Protein AF-A0A0S7EUI2-F1 (afdb_monomer_lite)

Radius of gyration: 16.46 Å; chains: 1; bounding box: 38×34×39 Å

Orga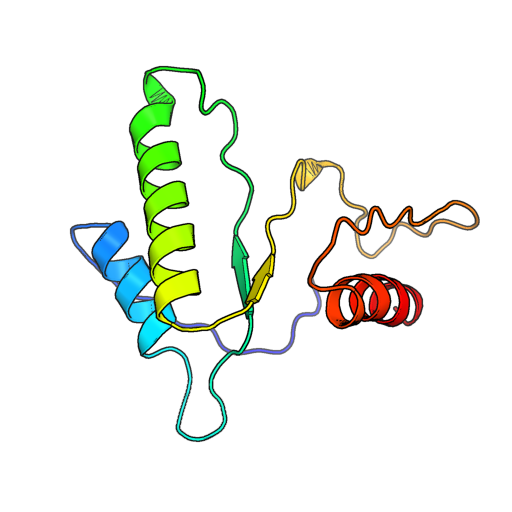nism: NCBI:txid188132

Secondary structure (DSSP, 8-state):
------------SSHHHHHHHHHHH-EETTEE-SEEE----TTTTSGGGHHHHHHHHHHHHHHHHTT-EEE----GGGSPPTT---SS--------SS-HHHHHHHHHHHTT-

InterPro domains:
  IPR004842 SLC12A transporter family [PTHR11827] (1-113)
  IPR018491 SLC12A transporter, C-terminal [PF03522] (2-66)
  IPR018491 SLC12A transporter, C-terminal [PF03522] (86-112)

Sequence (113 aa):
ERVKGFSQVVVSSIMRDGTSHLIQVGGLGGLKHNTVMVSWPQNWKQPECYQQFRNFIETVRETTIASLALLVPKNISSYPSNGERFTEGHIDVWWIVHDGGMLMLLPFLLRQH

Structure (mmCIF, N/CA/C/O backbone):
data_AF-A0A0S7EUI2-F1
#
_entry.id   AF-A0A0S7EUI2-F1
#
loop_
_atom_site.group_PDB
_atom_site.id
_atom_site.type_symbol
_atom_site.label_atom_id
_atom_site.label_alt_id
_atom_site.label_comp_id
_atom_site.label_asym_id
_atom_site.label_entity_id
_atom_site.label_seq_id
_atom_site.pdbx_PDB_ins_code
_atom_site.Cartn_x
_atom_site.Cartn_y
_atom_site.Cartn_z
_atom_site.occupancy
_atom_site.B_iso_or_equiv
_atom_site.auth_seq_id
_atom_site.auth_comp_id
_atom_site.auth_asym_id
_atom_site.auth_atom_id
_atom_site.pdbx_PDB_model_num
ATOM 1 N N . GLU A 1 1 ? 2.944 -9.206 16.635 1.00 73.12 1 GLU A N 1
ATOM 2 C CA . GLU A 1 1 ? 2.008 -9.428 15.515 1.00 73.12 1 GLU A CA 1
ATOM 3 C C . GLU A 1 1 ? 1.046 -10.575 15.766 1.00 73.12 1 GLU A C 1
ATOM 5 O O . GLU A 1 1 ? 1.466 -11.645 16.193 1.00 73.12 1 GLU A O 1
ATOM 10 N N . ARG A 1 2 ? -0.250 -10.342 15.523 1.00 83.19 2 ARG A N 1
ATOM 11 C CA . ARG A 1 2 ? -1.315 -11.363 15.547 1.00 83.19 2 ARG A CA 1
ATOM 12 C C . ARG A 1 2 ? -2.045 -11.390 14.201 1.00 83.19 2 ARG A C 1
ATOM 14 O O . ARG A 1 2 ? -3.254 -11.196 14.134 1.00 83.19 2 ARG A O 1
ATOM 21 N N . VAL A 1 3 ? -1.297 -11.607 13.121 1.00 92.88 3 VAL A N 1
ATOM 22 C CA . VAL A 1 3 ? -1.841 -11.639 11.757 1.00 92.88 3 VAL A CA 1
ATOM 23 C C . VAL A 1 3 ? -2.195 -13.078 11.383 1.00 92.88 3 VAL A C 1
ATOM 25 O O . VAL A 1 3 ? -1.327 -13.948 11.367 1.00 92.88 3 VAL A O 1
ATOM 28 N N . LYS A 1 4 ? -3.472 -13.340 11.087 1.00 94.81 4 LYS A N 1
ATOM 29 C CA . LYS A 1 4 ? -3.917 -14.609 10.492 1.00 94.81 4 LYS A CA 1
ATOM 30 C C . LYS A 1 4 ? -3.831 -14.485 8.976 1.00 94.81 4 LYS A C 1
ATOM 32 O O . LYS A 1 4 ? -4.457 -13.597 8.407 1.00 94.81 4 LYS A O 1
ATOM 37 N N . GLY A 1 5 ? -3.084 -15.368 8.328 1.00 92.25 5 GLY A N 1
ATOM 38 C CA . GLY A 1 5 ? -2.920 -15.331 6.881 1.00 92.25 5 GLY A CA 1
ATOM 39 C C . GLY A 1 5 ? -2.054 -16.467 6.363 1.00 92.25 5 GLY A C 1
ATOM 40 O O . GLY A 1 5 ? -1.717 -17.396 7.097 1.00 92.25 5 GLY A O 1
ATOM 41 N N . PHE A 1 6 ? -1.693 -16.362 5.090 1.00 91.81 6 PHE A N 1
ATOM 42 C CA . PHE A 1 6 ? -0.843 -17.316 4.389 1.00 91.81 6 PHE A CA 1
ATOM 43 C C . PHE A 1 6 ? 0.462 -16.633 3.982 1.00 91.81 6 PHE A C 1
ATOM 45 O O . PHE A 1 6 ? 0.471 -15.441 3.680 1.00 91.81 6 PHE A O 1
ATOM 52 N N . SER A 1 7 ? 1.558 -17.391 3.974 1.00 92.06 7 SER A N 1
ATOM 53 C CA . SER A 1 7 ? 2.850 -16.927 3.468 1.00 92.06 7 SER A CA 1
ATOM 54 C C . SER A 1 7 ? 3.089 -17.504 2.078 1.00 92.06 7 SER A C 1
ATOM 56 O O . SER A 1 7 ? 2.898 -18.701 1.864 1.00 92.06 7 SER A O 1
ATOM 58 N N . GLN A 1 8 ? 3.522 -16.658 1.148 1.00 91.12 8 GLN A N 1
ATOM 59 C CA . GLN A 1 8 ? 3.913 -17.048 -0.201 1.00 91.12 8 GLN A CA 1
ATOM 60 C C . GLN A 1 8 ? 5.276 -16.431 -0.508 1.00 91.12 8 GLN A C 1
ATOM 62 O O . GLN A 1 8 ? 5.490 -15.239 -0.290 1.00 91.12 8 GLN A O 1
ATOM 67 N N . VAL A 1 9 ? 6.200 -17.250 -1.007 1.00 93.38 9 VAL A N 1
ATOM 68 C CA . VAL A 1 9 ? 7.573 -16.845 -1.324 1.00 93.38 9 VAL A CA 1
ATOM 69 C C . VAL A 1 9 ? 7.851 -17.173 -2.783 1.00 93.38 9 VAL A C 1
ATOM 71 O O . VAL A 1 9 ? 7.501 -18.252 -3.256 1.00 93.38 9 VAL A O 1
ATOM 74 N N . VAL A 1 10 ? 8.491 -16.242 -3.488 1.00 94.12 10 VAL A N 1
ATOM 75 C CA . VAL A 1 10 ? 8.957 -16.424 -4.865 1.00 94.12 10 VAL A CA 1
ATOM 76 C C . VAL A 1 10 ? 10.466 -16.216 -4.914 1.00 94.12 10 VAL A C 1
ATOM 78 O O . VAL A 1 10 ? 11.002 -15.339 -4.236 1.00 94.12 10 VAL A O 1
ATOM 81 N N . VAL A 1 11 ? 11.151 -17.021 -5.721 1.00 95.62 11 VAL A N 1
ATOM 82 C CA . VAL A 1 11 ? 12.584 -16.875 -5.989 1.00 95.62 11 VAL A CA 1
ATOM 83 C C . VAL A 1 11 ? 12.739 -16.418 -7.432 1.00 95.62 11 VAL A C 1
ATOM 85 O O . VAL A 1 11 ? 12.229 -17.060 -8.345 1.00 95.62 11 VAL A O 1
ATOM 88 N N . SER A 1 12 ? 13.425 -15.297 -7.633 1.00 95.19 12 SER A N 1
ATOM 89 C CA . SER A 1 12 ? 13.715 -14.736 -8.952 1.00 95.19 12 SER A CA 1
ATOM 90 C C . SER A 1 12 ? 15.096 -14.088 -8.943 1.00 95.19 12 SER A C 1
ATOM 92 O O . SER A 1 12 ? 15.520 -13.540 -7.926 1.00 95.19 12 SER A O 1
ATOM 94 N N . SER A 1 13 ? 15.783 -14.113 -10.085 1.00 94.38 13 SER A N 1
ATOM 95 C CA . SER A 1 13 ? 17.026 -13.364 -10.301 1.00 94.38 13 SER A CA 1
ATOM 96 C C . SER A 1 13 ? 16.797 -11.851 -10.359 1.00 94.38 13 SER A C 1
ATOM 98 O O . SER A 1 13 ? 17.732 -11.079 -10.161 1.00 94.38 13 SER A O 1
ATOM 100 N N . ILE A 1 14 ? 15.560 -11.422 -10.635 1.00 92.25 14 ILE A N 1
ATOM 101 C CA . ILE A 1 14 ? 15.172 -10.019 -10.772 1.00 92.25 14 ILE A CA 1
ATOM 102 C C . ILE A 1 14 ? 13.995 -9.739 -9.834 1.00 92.25 14 ILE A C 1
ATOM 104 O O . ILE A 1 14 ? 12.930 -10.352 -9.929 1.00 92.25 14 ILE A O 1
ATOM 108 N N . MET A 1 15 ? 14.178 -8.769 -8.934 1.00 89.06 15 MET A N 1
ATOM 109 C CA . MET A 1 15 ? 13.174 -8.399 -7.928 1.00 89.06 15 MET A CA 1
ATOM 110 C C . MET A 1 15 ? 11.858 -7.928 -8.563 1.00 89.06 15 MET A C 1
ATOM 112 O O . MET A 1 15 ? 10.784 -8.297 -8.086 1.00 89.06 15 MET A O 1
ATOM 116 N N . ARG A 1 16 ? 11.940 -7.163 -9.660 1.00 91.00 16 ARG A N 1
ATOM 117 C CA . ARG A 1 16 ? 10.775 -6.707 -10.431 1.00 91.00 16 ARG A CA 1
ATOM 118 C C . ARG A 1 16 ? 9.903 -7.882 -10.859 1.00 91.00 16 ARG A C 1
ATOM 120 O O . ARG A 1 16 ? 8.705 -7.870 -10.597 1.00 91.00 16 ARG A O 1
ATOM 127 N N . ASP A 1 17 ? 10.513 -8.905 -11.449 1.00 93.56 17 ASP A N 1
ATOM 128 C CA . ASP A 1 17 ? 9.785 -10.068 -11.945 1.00 93.56 17 ASP A CA 1
ATOM 129 C C . ASP A 1 17 ? 9.138 -10.815 -10.783 1.00 93.56 17 ASP A C 1
ATOM 131 O O . ASP A 1 17 ? 7.947 -11.100 -10.834 1.00 93.56 17 ASP A O 1
ATOM 135 N N . GLY A 1 18 ? 9.875 -11.061 -9.693 1.00 94.75 18 GLY A N 1
ATOM 136 C CA . GLY A 1 18 ? 9.310 -11.704 -8.502 1.00 94.75 18 GLY A CA 1
ATOM 137 C C . GLY A 1 18 ? 8.108 -10.937 -7.937 1.00 94.75 18 GLY A C 1
ATOM 138 O O . GLY A 1 18 ? 7.069 -11.525 -7.639 1.00 94.75 18 GLY A O 1
ATOM 139 N N . THR A 1 19 ? 8.216 -9.612 -7.859 1.00 93.25 19 THR A N 1
ATOM 140 C CA . THR A 1 19 ? 7.136 -8.747 -7.368 1.00 93.25 19 THR A CA 1
ATOM 141 C C . THR A 1 19 ? 5.923 -8.770 -8.297 1.00 93.25 19 THR A C 1
ATOM 143 O O . THR A 1 19 ? 4.799 -8.929 -7.826 1.00 93.25 19 THR A O 1
ATOM 146 N N . SER A 1 20 ? 6.139 -8.679 -9.612 1.00 94.00 20 SER A N 1
ATOM 147 C CA . SER A 1 20 ? 5.071 -8.753 -10.616 1.00 94.00 20 SER A CA 1
ATOM 148 C C . SER A 1 20 ? 4.326 -10.094 -10.545 1.00 94.00 20 SER A C 1
ATOM 150 O O . SER A 1 20 ? 3.096 -10.110 -10.495 1.00 94.00 20 SER A O 1
ATOM 152 N N . HIS A 1 21 ? 5.045 -11.215 -10.393 1.00 94.38 21 HIS A N 1
ATOM 153 C CA . HIS A 1 21 ? 4.422 -12.526 -10.183 1.00 94.38 21 HIS A CA 1
ATOM 154 C C . HIS A 1 21 ? 3.538 -12.529 -8.929 1.00 94.38 21 HIS A C 1
ATOM 156 O O . HIS A 1 21 ? 2.369 -12.896 -9.011 1.00 94.38 21 HIS A O 1
ATOM 162 N N . LEU A 1 22 ? 4.044 -12.070 -7.780 1.00 94.44 22 LEU A N 1
ATOM 163 C CA . LEU A 1 22 ? 3.250 -12.042 -6.544 1.00 94.44 22 LEU A CA 1
ATOM 164 C C . LEU A 1 22 ? 1.962 -11.217 -6.685 1.00 94.44 22 LEU A C 1
ATOM 166 O O . LEU A 1 22 ? 0.924 -11.635 -6.181 1.00 94.44 22 LEU A O 1
ATOM 170 N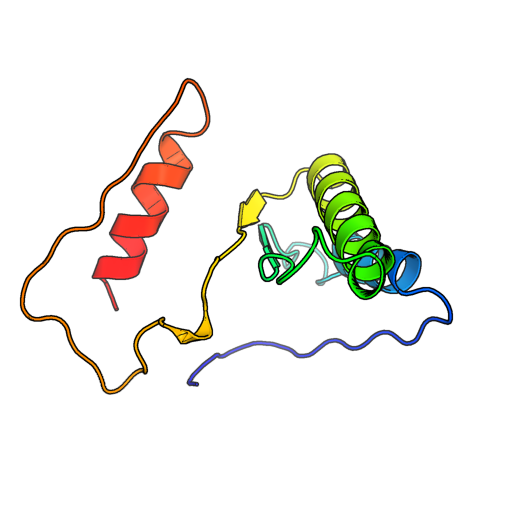 N . ILE A 1 23 ? 2.009 -10.090 -7.399 1.00 95.00 23 ILE A N 1
ATOM 171 C CA . ILE A 1 23 ? 0.849 -9.212 -7.618 1.00 95.00 23 ILE A CA 1
ATOM 172 C C . ILE A 1 23 ? -0.189 -9.850 -8.555 1.00 95.00 23 ILE A C 1
ATOM 174 O O . ILE A 1 23 ? -1.396 -9.662 -8.387 1.00 95.00 23 ILE A O 1
ATOM 178 N N . GLN A 1 24 ? 0.256 -10.585 -9.575 1.00 91.12 24 GLN A N 1
ATOM 179 C CA . GLN A 1 24 ? -0.643 -11.106 -10.605 1.00 91.12 24 GLN A CA 1
ATOM 180 C C . GLN A 1 24 ? -1.299 -12.432 -10.206 1.00 91.12 24 GLN A C 1
ATOM 182 O O . GLN A 1 24 ? -2.506 -12.598 -10.424 1.00 91.12 24 GLN A O 1
ATOM 187 N N . VAL A 1 25 ? -0.521 -13.346 -9.612 1.00 87.69 25 VAL A N 1
ATOM 188 C CA . VAL A 1 25 ? -0.942 -14.720 -9.274 1.00 87.69 25 VAL A CA 1
ATOM 189 C C . VAL A 1 25 ? -1.118 -14.972 -7.773 1.00 87.69 25 VAL A C 1
ATOM 191 O O . VAL A 1 25 ? -1.357 -16.108 -7.372 1.00 87.69 25 VAL A O 1
ATOM 194 N N . GLY A 1 26 ? -1.032 -13.945 -6.926 1.00 87.75 26 GLY A N 1
ATOM 195 C CA . GLY A 1 26 ? -1.333 -14.081 -5.502 1.00 87.75 26 GLY A CA 1
ATOM 196 C C . GLY A 1 26 ? -2.79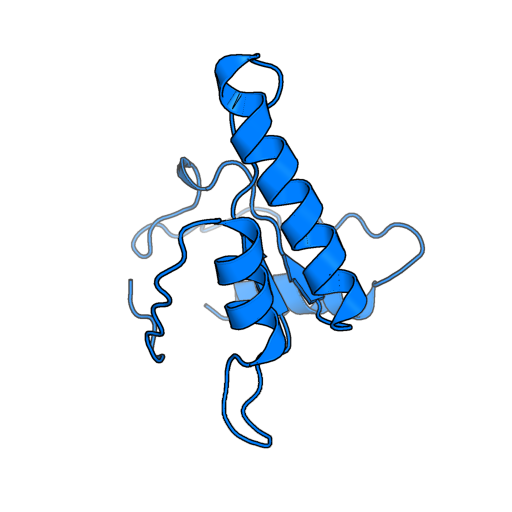6 -14.472 -5.252 1.00 87.75 26 GLY A C 1
ATOM 197 O O . GLY A 1 26 ? -3.717 -13.747 -5.632 1.00 87.75 26 GLY A O 1
ATOM 198 N N . GLY A 1 27 ? -3.017 -15.595 -4.564 1.00 86.31 27 GLY A N 1
ATOM 199 C CA . GLY A 1 27 ? -4.350 -16.099 -4.207 1.00 86.31 27 GLY A CA 1
ATOM 200 C C . GLY A 1 27 ? -4.836 -17.279 -5.056 1.00 86.31 27 GLY A C 1
ATOM 201 O O . GLY A 1 27 ? -4.115 -17.806 -5.899 1.00 86.31 27 GLY A O 1
ATOM 202 N N . LEU A 1 28 ? -6.070 -17.730 -4.806 1.00 86.12 28 LEU A N 1
ATOM 203 C CA . LEU A 1 28 ? -6.671 -18.877 -5.500 1.00 86.12 28 LEU A CA 1
ATOM 204 C C . LEU A 1 28 ? -8.146 -18.610 -5.827 1.00 86.12 28 LEU A C 1
ATOM 206 O O . LEU A 1 28 ? -8.976 -18.457 -4.929 1.00 86.12 28 LEU A O 1
ATOM 210 N N . GLY A 1 29 ? -8.490 -18.594 -7.118 1.00 84.06 29 GLY A N 1
ATOM 211 C CA . GLY A 1 29 ? -9.861 -18.355 -7.579 1.00 84.06 29 GLY A CA 1
ATOM 212 C C . GLY A 1 29 ? -10.402 -17.004 -7.098 1.00 84.06 29 GLY A C 1
ATOM 213 O O . GLY A 1 29 ? -9.774 -15.971 -7.309 1.00 84.06 29 GLY A O 1
ATOM 214 N N . GLY A 1 30 ? -11.558 -17.011 -6.426 1.00 83.75 30 GLY A N 1
ATOM 215 C CA . GLY A 1 30 ? -12.153 -15.801 -5.841 1.00 83.75 30 GLY A CA 1
ATOM 216 C C . GLY A 1 30 ? -11.393 -15.234 -4.634 1.00 83.75 30 GLY A C 1
ATOM 217 O O . GLY A 1 30 ? -11.622 -14.088 -4.261 1.00 83.75 30 GLY A O 1
ATOM 218 N N . LEU A 1 31 ? -10.468 -15.996 -4.037 1.00 89.25 31 LEU A N 1
ATOM 219 C CA . LEU A 1 31 ? -9.625 -15.554 -2.920 1.00 89.25 31 LEU A CA 1
ATOM 220 C C . LEU A 1 31 ? -8.346 -14.877 -3.435 1.00 89.25 31 LEU A C 1
ATOM 222 O O . LEU A 1 31 ? -7.235 -15.280 -3.087 1.00 89.25 31 LEU A O 1
ATOM 226 N N . LYS A 1 32 ? -8.509 -13.867 -4.296 1.00 91.38 32 LYS A N 1
ATOM 227 C CA . LYS A 1 32 ? -7.430 -12.989 -4.766 1.00 91.38 32 LYS A CA 1
ATOM 228 C C . LYS A 1 32 ? -7.355 -11.743 -3.881 1.00 91.38 32 LYS A C 1
ATOM 230 O O . LYS A 1 32 ? -8.379 -11.230 -3.432 1.00 91.38 32 LYS A O 1
ATOM 235 N N . HIS A 1 33 ? -6.147 -11.251 -3.621 1.00 94.81 33 HIS A N 1
ATOM 236 C CA . HIS A 1 33 ? -5.973 -9.993 -2.893 1.00 94.81 33 HIS A CA 1
ATOM 237 C C . HIS A 1 33 ? -6.526 -8.808 -3.702 1.00 94.81 33 HIS A C 1
ATOM 239 O O . HIS A 1 33 ? -6.471 -8.800 -4.928 1.00 94.81 33 HIS A O 1
ATOM 245 N N . ASN A 1 34 ? -7.034 -7.788 -3.011 1.00 95.12 34 ASN A N 1
ATOM 246 C CA . ASN A 1 34 ? -7.568 -6.563 -3.624 1.00 95.12 34 ASN A CA 1
ATOM 247 C C . ASN A 1 34 ? -6.681 -5.329 -3.383 1.00 95.12 34 ASN A C 1
ATOM 249 O O . ASN A 1 34 ? -6.890 -4.288 -4.001 1.00 95.12 34 ASN A O 1
ATOM 253 N N . THR A 1 35 ? -5.698 -5.451 -2.489 1.00 96.06 35 THR A N 1
ATOM 254 C CA . THR A 1 35 ? -4.843 -4.356 -2.037 1.00 96.06 35 THR A CA 1
ATOM 255 C C . THR A 1 35 ? -3.411 -4.853 -1.916 1.00 96.06 35 THR A C 1
ATOM 257 O O . THR A 1 35 ? -3.166 -5.903 -1.321 1.00 96.06 35 THR A O 1
ATOM 260 N N . VAL A 1 36 ? -2.467 -4.091 -2.457 1.00 97.00 36 VAL A N 1
ATOM 261 C CA . VAL A 1 36 ? -1.029 -4.266 -2.242 1.00 97.00 36 VAL A CA 1
ATOM 262 C C . VAL A 1 36 ? -0.580 -3.243 -1.203 1.00 97.00 36 VAL A C 1
ATOM 264 O O . VAL A 1 36 ? -0.908 -2.061 -1.303 1.00 97.00 36 VAL A O 1
ATOM 267 N N . MET A 1 37 ? 0.175 -3.684 -0.200 1.00 96.62 37 MET A N 1
ATOM 268 C CA . MET A 1 37 ? 0.754 -2.808 0.816 1.00 96.62 37 MET A CA 1
ATOM 269 C C . MET A 1 37 ? 2.275 -2.922 0.782 1.00 96.62 37 MET A C 1
ATOM 271 O O . MET A 1 37 ? 2.813 -4.019 0.918 1.00 96.62 37 MET A O 1
ATOM 275 N N . VAL A 1 38 ? 2.969 -1.799 0.597 1.00 96.25 38 VAL A N 1
ATOM 276 C CA . VAL A 1 38 ? 4.440 -1.753 0.520 1.00 96.25 38 VAL A CA 1
ATOM 277 C C . VAL A 1 38 ? 4.998 -0.554 1.266 1.00 96.25 38 VAL A C 1
ATOM 279 O O . VAL A 1 38 ? 4.393 0.510 1.293 1.00 96.25 38 VAL A O 1
ATOM 282 N N . SER A 1 39 ? 6.168 -0.707 1.878 1.00 95.25 39 SER A N 1
ATOM 283 C CA . SER A 1 39 ? 6.801 0.386 2.613 1.00 95.25 39 SER A CA 1
ATOM 284 C C . SER A 1 39 ? 7.296 1.495 1.683 1.00 95.25 39 SER A C 1
ATOM 286 O O . SER A 1 39 ? 7.746 1.258 0.561 1.00 95.25 39 SER A O 1
ATOM 288 N N . TRP A 1 40 ? 7.248 2.731 2.181 1.00 96.12 40 TRP A N 1
ATOM 289 C CA . TRP A 1 40 ? 7.878 3.865 1.511 1.00 96.12 40 TRP A CA 1
ATOM 290 C C . TRP A 1 40 ? 9.402 3.656 1.355 1.00 96.12 40 TRP A C 1
ATOM 292 O O . TRP A 1 40 ? 10.063 3.313 2.345 1.00 96.12 40 TRP A O 1
ATOM 302 N N . PRO A 1 41 ? 9.995 3.925 0.173 1.00 95.00 41 PRO A N 1
ATOM 303 C CA . PRO A 1 41 ? 11.437 3.816 -0.032 1.00 95.00 41 PRO A CA 1
ATOM 304 C C . PRO A 1 41 ? 12.184 4.904 0.755 1.00 95.00 41 PRO A C 1
ATOM 306 O O . PRO A 1 41 ? 12.120 6.100 0.453 1.00 95.00 41 PRO A O 1
ATOM 309 N N . GLN A 1 42 ? 12.908 4.485 1.791 1.00 92.50 42 GLN A N 1
ATOM 310 C CA . GLN A 1 42 ? 13.737 5.374 2.605 1.00 92.50 42 GLN A CA 1
ATOM 311 C C . GLN A 1 42 ? 14.957 5.854 1.816 1.00 92.50 42 GLN A C 1
ATOM 313 O O . GLN A 1 42 ? 15.460 5.139 0.955 1.00 92.50 42 GLN A O 1
ATOM 318 N N . ASN A 1 43 ? 15.425 7.070 2.110 1.00 92.94 43 ASN A N 1
ATOM 319 C CA . ASN A 1 43 ? 16.646 7.646 1.533 1.00 92.94 43 ASN A CA 1
ATOM 320 C C . ASN A 1 43 ? 16.726 7.604 -0.005 1.00 92.94 43 ASN A C 1
ATOM 322 O O . ASN A 1 43 ? 17.811 7.678 -0.564 1.00 92.94 43 ASN A O 1
ATOM 326 N N . TRP A 1 44 ? 15.588 7.561 -0.707 1.00 92.62 44 TRP A N 1
ATOM 327 C CA . TRP A 1 44 ? 15.516 7.383 -2.166 1.00 92.62 44 TRP A CA 1
ATOM 328 C C . TRP A 1 44 ? 16.273 8.437 -2.994 1.00 92.62 44 TRP A C 1
ATOM 330 O O . TRP A 1 44 ? 16.543 8.218 -4.170 1.00 92.62 44 TRP A O 1
ATOM 340 N N . LYS A 1 45 ? 16.610 9.583 -2.389 1.00 92.06 45 LYS A N 1
ATOM 341 C CA . LYS A 1 45 ? 17.423 10.642 -3.005 1.00 92.06 45 LYS A CA 1
ATOM 342 C C . LYS A 1 45 ? 18.922 10.323 -3.031 1.00 92.06 45 LYS A C 1
ATOM 344 O O . LYS A 1 45 ? 19.659 10.995 -3.742 1.00 92.06 45 LYS A O 1
ATOM 349 N N . GLN A 1 46 ? 19.373 9.357 -2.237 1.00 95.06 46 GLN A N 1
ATOM 350 C CA . GLN A 1 46 ? 20.764 8.920 -2.200 1.00 95.06 46 GLN A CA 1
ATOM 351 C C . GLN A 1 46 ? 21.045 7.995 -3.398 1.00 95.06 46 GLN A C 1
ATOM 353 O O . GLN A 1 46 ? 20.224 7.109 -3.664 1.00 95.06 46 GLN A O 1
ATOM 358 N N . PRO A 1 47 ? 22.168 8.168 -4.122 1.00 93.19 47 PRO A N 1
ATOM 359 C CA . PRO A 1 47 ? 22.503 7.355 -5.295 1.00 93.19 47 PRO A CA 1
ATOM 360 C C . PRO A 1 47 ? 22.478 5.846 -5.032 1.00 93.19 47 PRO A C 1
ATOM 362 O O . PRO A 1 47 ? 22.046 5.068 -5.883 1.00 93.19 47 PRO A O 1
ATOM 365 N N . GLU A 1 48 ? 22.873 5.432 -3.829 1.00 93.94 48 GLU A N 1
ATOM 366 C CA . GLU A 1 48 ? 22.919 4.035 -3.391 1.00 93.94 48 GLU A CA 1
ATOM 367 C C . GLU A 1 48 ? 21.518 3.409 -3.297 1.00 93.94 48 GLU A C 1
ATOM 369 O O . GLU A 1 48 ? 21.375 2.189 -3.358 1.00 93.94 48 GLU A O 1
ATOM 374 N N . CYS A 1 49 ? 20.479 4.241 -3.165 1.00 92.81 49 CYS A N 1
ATOM 375 C CA . CYS A 1 49 ? 19.084 3.831 -3.006 1.00 92.81 49 CYS A CA 1
ATOM 376 C C . CYS A 1 49 ? 18.261 3.920 -4.307 1.00 92.81 49 CYS A C 1
ATOM 378 O O . CYS A 1 49 ? 17.053 3.650 -4.306 1.00 92.81 49 CYS A O 1
ATOM 380 N N . TYR A 1 50 ? 18.876 4.299 -5.436 1.00 92.50 50 TYR A N 1
ATOM 381 C CA . TYR A 1 50 ? 18.166 4.476 -6.709 1.00 92.50 50 TYR A CA 1
ATOM 382 C C . TYR A 1 50 ? 17.530 3.185 -7.225 1.00 92.50 50 TYR A C 1
ATOM 384 O O . TYR A 1 50 ? 16.451 3.234 -7.818 1.00 92.50 50 TYR A O 1
ATOM 392 N N . GLN A 1 51 ? 18.150 2.027 -6.983 1.00 91.12 51 GLN A N 1
ATOM 393 C CA . GLN A 1 51 ? 17.576 0.751 -7.409 1.00 91.12 51 GLN A CA 1
ATOM 394 C C . GLN A 1 51 ? 16.305 0.410 -6.620 1.00 91.12 51 GLN A C 1
ATOM 396 O O . GLN A 1 51 ? 15.304 0.013 -7.212 1.00 91.12 51 GLN A O 1
ATOM 401 N N . GLN A 1 52 ? 16.308 0.602 -5.299 1.00 91.25 52 GLN A N 1
ATOM 402 C CA . GLN A 1 52 ? 15.142 0.381 -4.439 1.00 91.25 52 GLN A CA 1
ATOM 403 C C . GLN A 1 52 ? 14.002 1.327 -4.821 1.00 91.25 52 GLN A C 1
ATOM 405 O O . GLN A 1 52 ? 12.849 0.905 -4.895 1.00 91.25 52 GLN A O 1
ATOM 410 N N . PHE A 1 53 ? 14.323 2.587 -5.125 1.00 94.56 53 PHE A N 1
ATOM 411 C CA . PHE A 1 53 ? 13.337 3.548 -5.605 1.00 94.56 53 PHE A CA 1
ATOM 412 C C . PHE A 1 53 ? 12.741 3.138 -6.957 1.00 94.56 53 PHE A C 1
ATOM 414 O O . PHE A 1 53 ? 11.522 3.143 -7.107 1.00 94.56 53 PHE A O 1
ATOM 421 N N . ARG A 1 54 ? 13.565 2.706 -7.922 1.00 93.75 54 ARG A N 1
ATOM 422 C CA . ARG A 1 54 ? 13.073 2.173 -9.206 1.00 93.75 54 ARG A CA 1
ATOM 423 C C . ARG A 1 54 ? 12.161 0.966 -9.004 1.00 93.75 54 ARG A C 1
ATOM 425 O O . ARG A 1 54 ? 11.082 0.932 -9.582 1.00 93.75 54 ARG A O 1
ATOM 432 N N . ASN A 1 55 ? 12.552 0.025 -8.146 1.00 94.00 55 ASN A N 1
ATOM 433 C CA . ASN A 1 55 ? 11.730 -1.141 -7.823 1.00 94.00 55 ASN A CA 1
ATOM 434 C C . ASN A 1 55 ? 10.374 -0.732 -7.221 1.00 94.00 55 ASN A C 1
ATOM 436 O O . ASN A 1 55 ? 9.353 -1.299 -7.589 1.00 94.00 55 ASN A O 1
ATOM 440 N N . PHE A 1 56 ? 10.344 0.280 -6.348 1.00 96.06 56 PHE A N 1
ATOM 441 C CA . PHE A 1 56 ? 9.096 0.826 -5.810 1.00 96.06 56 PHE A CA 1
ATOM 442 C C . PHE A 1 56 ? 8.189 1.393 -6.914 1.00 96.06 56 PHE A C 1
ATOM 444 O O . PHE A 1 56 ? 6.999 1.087 -6.936 1.00 96.06 56 PHE A O 1
ATOM 451 N N . ILE A 1 57 ? 8.737 2.167 -7.859 1.00 96.12 57 ILE A N 1
ATOM 452 C CA . ILE A 1 57 ? 7.966 2.705 -8.994 1.00 96.12 57 ILE A CA 1
ATOM 453 C C . ILE A 1 57 ? 7.399 1.583 -9.872 1.00 96.12 57 ILE A C 1
ATOM 455 O O . ILE A 1 57 ? 6.249 1.668 -10.306 1.00 96.12 57 ILE A O 1
ATOM 459 N N . GLU A 1 58 ? 8.165 0.517 -10.101 1.00 95.25 58 GLU A N 1
ATOM 460 C CA . GLU A 1 58 ? 7.663 -0.660 -10.813 1.00 95.25 58 GLU A CA 1
ATOM 461 C C . GLU A 1 58 ? 6.507 -1.318 -10.051 1.00 95.25 58 GLU A C 1
ATOM 463 O O . GLU A 1 58 ? 5.466 -1.576 -10.646 1.00 95.25 58 GLU A O 1
ATOM 468 N N . THR A 1 59 ? 6.605 -1.485 -8.730 1.00 96.56 59 THR A N 1
ATOM 469 C CA . THR A 1 59 ? 5.493 -2.005 -7.918 1.00 96.56 59 THR A CA 1
ATOM 470 C C . THR A 1 59 ? 4.227 -1.156 -8.047 1.00 96.56 59 THR A C 1
ATOM 472 O O . THR A 1 59 ? 3.133 -1.707 -8.181 1.00 96.56 59 THR A O 1
ATOM 475 N N . VAL A 1 60 ? 4.352 0.178 -8.043 1.00 97.25 60 VAL A N 1
ATOM 476 C CA . VAL A 1 60 ? 3.214 1.094 -8.254 1.00 97.25 60 VAL A CA 1
ATOM 477 C C . VAL A 1 60 ? 2.575 0.845 -9.623 1.00 97.25 60 VAL A C 1
ATOM 479 O O . VAL A 1 60 ? 1.352 0.716 -9.724 1.00 97.25 60 VAL A O 1
ATOM 482 N N . ARG A 1 61 ? 3.398 0.738 -10.674 1.00 96.19 61 ARG A N 1
ATOM 483 C CA . ARG A 1 61 ? 2.941 0.477 -12.045 1.00 96.19 61 ARG A CA 1
ATOM 484 C C . ARG A 1 61 ? 2.206 -0.860 -12.144 1.00 96.19 61 ARG A C 1
ATOM 486 O O . ARG A 1 61 ? 1.082 -0.886 -12.637 1.00 96.19 61 ARG A O 1
ATOM 493 N N . GLU A 1 62 ? 2.809 -1.940 -11.655 1.00 95.94 62 GLU A N 1
ATOM 494 C CA . GLU A 1 62 ? 2.236 -3.292 -11.707 1.00 95.94 62 GLU A CA 1
ATOM 495 C C . GLU A 1 62 ? 0.920 -3.378 -10.920 1.00 95.94 62 GLU A C 1
ATOM 497 O O . GLU A 1 62 ? -0.059 -3.939 -11.407 1.00 95.94 62 GLU A O 1
ATOM 502 N N . THR A 1 63 ? 0.856 -2.751 -9.739 1.00 97.19 63 THR A N 1
ATOM 503 C CA . THR A 1 63 ? -0.368 -2.704 -8.915 1.00 97.19 63 THR A CA 1
ATOM 504 C C . THR A 1 63 ? -1.501 -1.976 -9.641 1.00 97.19 63 THR A C 1
ATOM 506 O O . THR A 1 63 ? -2.640 -2.444 -9.647 1.00 97.19 63 THR A O 1
ATOM 509 N N . THR A 1 64 ? -1.178 -0.861 -10.304 1.00 95.88 64 THR A N 1
ATOM 510 C CA . THR A 1 64 ? -2.144 -0.072 -11.082 1.00 95.88 64 THR A CA 1
ATOM 511 C C . THR A 1 64 ? -2.660 -0.861 -12.286 1.00 95.88 64 THR A C 1
ATOM 513 O O . THR A 1 64 ? -3.866 -0.915 -12.509 1.00 95.88 64 THR A O 1
ATOM 516 N N . ILE A 1 65 ? -1.770 -1.523 -13.037 1.00 95.81 65 ILE A N 1
ATOM 517 C CA . ILE A 1 65 ? -2.145 -2.381 -14.176 1.00 95.81 65 ILE A CA 1
ATOM 518 C C . ILE A 1 65 ? -3.047 -3.532 -13.713 1.00 95.81 65 ILE A C 1
ATOM 520 O O . ILE A 1 65 ? -4.037 -3.847 -14.370 1.00 95.81 65 ILE A O 1
ATOM 524 N N . ALA A 1 66 ? -2.751 -4.120 -12.552 1.00 95.31 66 ALA A N 1
ATOM 525 C CA . ALA A 1 66 ? -3.564 -5.171 -11.950 1.00 95.31 66 ALA A CA 1
ATOM 526 C C . ALA A 1 66 ? -4.916 -4.677 -11.394 1.00 95.31 66 ALA A C 1
ATOM 528 O O . ALA A 1 66 ? -5.702 -5.501 -10.928 1.00 95.31 66 ALA A O 1
ATOM 529 N N . SER A 1 67 ? -5.205 -3.368 -11.456 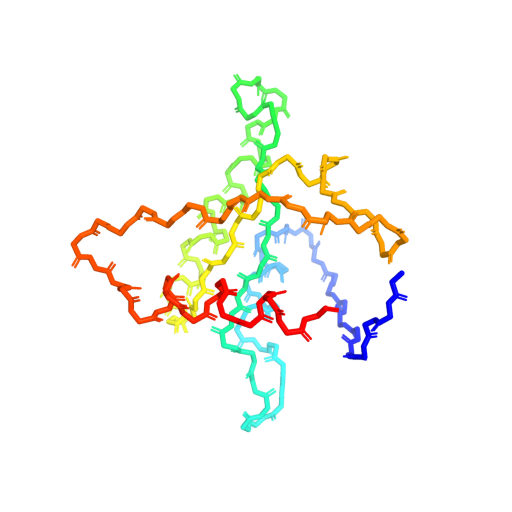1.00 94.81 67 SER A N 1
ATOM 530 C CA . SER A 1 67 ? -6.425 -2.744 -10.918 1.00 94.81 67 SER A CA 1
ATOM 531 C C . SER A 1 67 ? -6.642 -3.048 -9.431 1.00 94.81 67 SER A C 1
ATOM 533 O O . SER A 1 67 ? -7.758 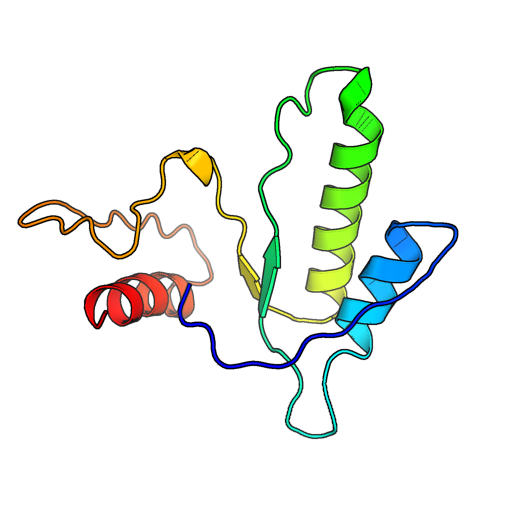-3.311 -8.984 1.00 94.81 67 SER A O 1
ATOM 535 N N . LEU A 1 68 ? -5.550 -3.040 -8.664 1.00 96.12 68 LEU A N 1
ATOM 536 C CA . LEU A 1 68 ? -5.550 -3.246 -7.220 1.00 96.12 68 LEU A CA 1
ATOM 537 C C . LEU A 1 68 ? -5.383 -1.912 -6.495 1.00 96.12 68 LEU A C 1
ATOM 539 O O . LEU A 1 68 ? -4.726 -0.997 -6.993 1.00 96.12 68 LEU A O 1
ATOM 543 N N . ALA A 1 69 ? -5.919 -1.822 -5.281 1.00 96.50 69 ALA A N 1
ATOM 544 C CA . ALA A 1 69 ? -5.613 -0.701 -4.406 1.00 96.50 69 ALA A CA 1
ATOM 545 C C . ALA A 1 69 ? -4.146 -0.765 -3.947 1.00 96.50 69 ALA A C 1
ATOM 547 O O . ALA A 1 69 ? -3.586 -1.849 -3.761 1.00 96.50 69 ALA A O 1
ATOM 548 N N . LEU A 1 70 ? -3.527 0.393 -3.723 1.00 96.94 70 LEU A N 1
ATOM 549 C CA . LEU A 1 70 ? -2.160 0.496 -3.216 1.00 96.94 70 LEU A CA 1
ATOM 550 C C . LEU A 1 70 ? -2.140 1.295 -1.913 1.00 96.94 70 LEU A C 1
ATOM 552 O O . LEU A 1 70 ? -2.593 2.437 -1.875 1.00 96.94 70 LEU A O 1
ATOM 556 N N . LEU A 1 71 ? -1.558 0.720 -0.861 1.00 97.25 71 LEU A N 1
ATOM 557 C CA . LEU A 1 71 ? -1.303 1.399 0.408 1.00 97.25 71 LEU A CA 1
ATOM 558 C C . LEU A 1 71 ? 0.200 1.504 0.657 1.00 97.25 71 LEU A C 1
ATOM 560 O O . LEU A 1 71 ? 0.911 0.500 0.680 1.00 97.25 71 LEU A O 1
ATOM 564 N N . VAL A 1 72 ? 0.683 2.728 0.877 1.00 97.69 72 VAL A N 1
ATOM 565 C CA . VAL A 1 72 ? 2.109 2.998 1.103 1.00 97.69 72 VAL A CA 1
ATOM 566 C C . VAL A 1 72 ? 2.313 3.670 2.460 1.00 97.69 72 VAL A C 1
ATOM 568 O O . VAL A 1 72 ? 2.340 4.900 2.541 1.00 97.69 72 VAL A O 1
ATOM 571 N N . PRO A 1 73 ? 2.445 2.902 3.557 1.00 96.75 73 PRO A N 1
ATOM 572 C CA . PRO A 1 73 ? 2.793 3.471 4.849 1.00 96.75 73 PRO A CA 1
ATOM 573 C C . PRO A 1 73 ? 4.217 4.042 4.826 1.00 96.75 73 PRO A C 1
ATOM 575 O O . PRO A 1 73 ? 5.182 3.415 4.370 1.00 96.75 73 PRO A O 1
ATOM 578 N N . LYS A 1 74 ? 4.357 5.247 5.372 1.00 96.50 74 LYS A N 1
ATOM 579 C CA . LYS A 1 74 ? 5.632 5.945 5.528 1.00 96.50 74 LYS A CA 1
ATOM 580 C C . LYS A 1 74 ? 5.978 6.060 7.010 1.00 96.50 74 LYS A C 1
ATOM 582 O O . LYS A 1 74 ? 5.093 6.255 7.834 1.00 96.50 74 LYS A O 1
ATOM 587 N N . ASN A 1 75 ? 7.272 5.970 7.325 1.00 95.25 75 ASN A N 1
ATOM 588 C CA . ASN A 1 75 ? 7.806 6.042 8.693 1.00 95.25 75 ASN A CA 1
ATOM 589 C C . ASN A 1 75 ? 7.234 4.959 9.624 1.00 95.25 75 ASN A C 1
ATOM 591 O O . ASN A 1 75 ? 6.903 5.222 10.775 1.00 95.25 75 ASN A O 1
ATOM 595 N N . ILE A 1 76 ? 7.152 3.723 9.124 1.00 94.38 76 ILE A N 1
ATOM 596 C CA . ILE A 1 76 ? 6.617 2.569 9.866 1.00 94.38 76 ILE A CA 1
ATOM 597 C C . ILE A 1 76 ? 7.339 2.293 11.190 1.00 94.38 76 ILE A C 1
ATOM 599 O O . ILE A 1 76 ? 6.748 1.721 12.093 1.00 94.38 76 ILE A O 1
ATOM 603 N N . SER A 1 77 ? 8.593 2.728 11.337 1.00 93.56 77 SER A N 1
ATOM 604 C CA . SER A 1 77 ? 9.346 2.625 12.593 1.00 93.56 77 SER A CA 1
ATOM 605 C C . SER A 1 77 ? 8.745 3.447 13.735 1.00 93.56 77 SER A C 1
ATOM 607 O O . SER A 1 77 ? 9.087 3.217 14.886 1.00 93.56 77 SER A O 1
ATOM 609 N N . SER A 1 78 ? 7.894 4.424 13.417 1.00 94.88 78 SER A N 1
ATOM 610 C CA . SER A 1 78 ? 7.199 5.277 14.383 1.00 94.88 78 SER A CA 1
ATOM 611 C C . SER A 1 78 ? 5.745 4.854 14.605 1.00 94.88 78 SER A C 1
ATOM 613 O O . SER A 1 78 ? 5.016 5.561 15.295 1.00 94.88 78 SER A O 1
ATOM 615 N N . TYR A 1 79 ? 5.292 3.755 13.989 1.00 94.31 79 TYR A N 1
ATOM 616 C CA . TYR A 1 79 ? 3.941 3.243 14.216 1.00 94.31 79 TYR A CA 1
ATOM 617 C C . TYR A 1 79 ? 3.844 2.613 15.609 1.00 94.31 79 TYR A C 1
ATOM 619 O O . TYR A 1 79 ? 4.829 2.037 16.078 1.00 94.31 79 TYR A O 1
ATOM 627 N N . PRO A 1 80 ? 2.667 2.692 16.252 1.00 94.44 80 PRO A N 1
ATOM 628 C CA . PRO A 1 80 ? 2.475 2.123 17.572 1.00 94.44 80 PRO A CA 1
ATOM 629 C C . PRO A 1 80 ? 2.615 0.601 17.552 1.00 94.44 80 PRO A C 1
ATOM 631 O O . PRO A 1 80 ? 2.193 -0.076 16.609 1.00 94.44 80 PRO A O 1
ATOM 634 N N . SER A 1 81 ? 3.158 0.047 18.630 1.00 92.75 81 SER A N 1
ATOM 635 C CA . SER A 1 81 ? 3.086 -1.390 18.886 1.00 92.75 81 SER A CA 1
ATOM 636 C C . SER A 1 81 ? 1.698 -1.791 19.408 1.00 92.75 81 SER A C 1
ATOM 638 O O . SER A 1 81 ? 0.946 -0.972 19.926 1.00 92.75 81 SER A O 1
ATOM 640 N N . ASN A 1 82 ? 1.363 -3.085 19.364 1.00 90.31 82 ASN A N 1
ATOM 641 C CA . ASN A 1 82 ? 0.069 -3.591 19.858 1.00 90.31 82 ASN A CA 1
ATOM 642 C C . ASN A 1 82 ? -0.203 -3.308 21.357 1.00 90.31 82 ASN A C 1
ATOM 644 O O . ASN A 1 82 ? -1.337 -3.463 21.810 1.00 90.31 82 ASN A O 1
ATOM 648 N N . GLY A 1 83 ? 0.829 -2.973 22.142 1.00 88.62 83 GLY A N 1
ATOM 649 C CA . GLY A 1 83 ? 0.699 -2.618 23.559 1.00 88.62 83 GLY A CA 1
ATOM 650 C C . GLY A 1 83 ? 0.466 -1.125 23.806 1.00 88.62 83 GLY A C 1
ATOM 651 O O . GLY A 1 83 ? 0.060 -0.750 24.903 1.00 88.62 83 GLY A O 1
ATOM 652 N N . GLU A 1 84 ? 0.704 -0.281 22.804 1.00 91.25 84 GLU A N 1
ATOM 653 C CA . GLU A 1 84 ? 0.568 1.168 22.904 1.00 91.25 84 GLU A CA 1
ATOM 654 C C . GLU A 1 84 ? -0.857 1.574 22.528 1.00 91.25 84 GLU A C 1
ATOM 656 O O . GLU A 1 84 ? -1.343 1.283 21.437 1.00 91.25 84 GLU A O 1
ATOM 661 N N . ARG A 1 85 ? -1.548 2.242 23.455 1.00 88.25 85 ARG A N 1
ATOM 662 C CA . ARG A 1 85 ? -2.907 2.746 23.245 1.00 88.25 85 ARG A CA 1
ATOM 663 C C . ARG A 1 85 ? -2.914 4.257 23.348 1.00 88.25 85 ARG A C 1
ATOM 665 O O . ARG A 1 85 ? -2.480 4.809 24.355 1.00 88.25 85 ARG A O 1
ATOM 672 N N . PHE A 1 86 ? -3.472 4.907 22.337 1.00 89.56 86 PHE A N 1
ATOM 673 C CA . PHE A 1 86 ? -3.756 6.334 22.384 1.00 89.56 86 PHE A CA 1
ATOM 674 C C . PHE A 1 86 ? -5.127 6.549 23.025 1.00 89.56 86 PHE A C 1
ATOM 676 O O . PHE A 1 86 ? -6.123 5.984 22.576 1.00 89.56 86 PHE A O 1
ATOM 683 N N . THR A 1 87 ? -5.178 7.336 24.098 1.00 86.75 87 THR A N 1
ATOM 684 C CA . THR A 1 87 ? -6.430 7.707 24.781 1.00 86.75 87 THR A CA 1
ATOM 685 C C . THR A 1 87 ? -7.141 8.872 24.100 1.00 86.75 87 THR A C 1
ATOM 687 O O . THR A 1 87 ? -8.347 9.037 24.257 1.00 86.75 87 THR A O 1
ATOM 690 N N . GLU A 1 88 ? -6.395 9.665 23.336 1.00 92.50 88 GLU A N 1
ATOM 691 C CA . GLU A 1 88 ? -6.852 10.847 22.615 1.00 92.50 88 GLU A CA 1
ATOM 692 C C . GLU A 1 88 ? -5.997 11.066 21.360 1.00 92.50 88 GLU A C 1
ATOM 694 O O . GLU A 1 88 ? -4.911 10.497 21.230 1.00 92.50 88 GLU A O 1
ATOM 699 N N . GLY A 1 89 ? -6.500 11.872 20.424 1.00 94.06 89 GLY A N 1
ATOM 700 C CA . GLY A 1 89 ? -5.812 12.205 19.179 1.00 94.06 89 GLY A CA 1
ATOM 701 C C . GLY A 1 89 ? -6.757 12.308 17.985 1.00 94.06 89 GLY A C 1
ATOM 702 O O . GLY A 1 89 ? -7.978 12.189 18.114 1.00 94.06 89 GLY A O 1
ATOM 703 N N . HIS A 1 90 ? -6.171 12.515 16.808 1.00 95.44 90 HIS A N 1
ATOM 704 C CA . HIS A 1 90 ? -6.895 12.679 15.552 1.00 95.44 90 HIS A CA 1
ATOM 705 C C . HIS A 1 90 ? -6.349 11.737 14.476 1.00 95.44 90 HIS A C 1
ATOM 707 O O . HIS A 1 90 ? -5.162 11.413 14.456 1.00 95.44 90 HIS A O 1
ATOM 713 N N . ILE A 1 91 ? -7.236 11.301 13.579 1.00 95.69 91 ILE A N 1
ATOM 714 C CA . ILE A 1 91 ? -6.861 10.700 12.300 1.00 95.69 91 ILE A CA 1
ATOM 715 C C . ILE A 1 91 ? -7.307 11.683 11.227 1.00 95.69 91 ILE A C 1
ATOM 717 O O . ILE A 1 91 ? -8.501 11.798 10.947 1.00 95.69 91 ILE A O 1
ATOM 721 N N . ASP A 1 92 ? -6.347 12.395 10.653 1.00 96.25 92 ASP A N 1
ATOM 722 C CA . ASP A 1 92 ? -6.625 13.425 9.659 1.00 96.25 92 ASP A CA 1
ATOM 723 C C . ASP A 1 92 ? -6.661 12.814 8.256 1.00 96.25 92 ASP A C 1
ATOM 725 O O . ASP A 1 92 ? -5.693 12.201 7.797 1.00 96.25 92 ASP A O 1
ATOM 729 N N . VAL A 1 93 ? -7.785 12.992 7.558 1.00 95.00 93 VAL A N 1
ATOM 730 C CA . VAL A 1 93 ? -7.991 12.492 6.193 1.00 95.00 93 VAL A CA 1
ATOM 731 C C . VAL A 1 93 ? -7.984 13.658 5.218 1.00 95.00 93 VAL A C 1
ATOM 733 O O . VAL A 1 93 ? -8.841 14.537 5.267 1.00 95.00 93 VAL A O 1
ATOM 736 N N . TRP A 1 94 ? -7.038 13.626 4.286 1.00 93.25 94 TRP A N 1
ATOM 737 C CA . TRP A 1 94 ? -6.913 14.614 3.222 1.00 93.25 94 TRP A CA 1
ATOM 738 C C . TRP A 1 94 ? -7.431 14.015 1.916 1.00 93.25 94 TRP A C 1
ATOM 740 O O . TRP A 1 94 ? -6.709 13.304 1.220 1.00 93.25 94 TRP A O 1
ATOM 750 N N . TRP A 1 95 ? -8.699 14.274 1.591 1.00 91.06 95 TRP A N 1
ATOM 751 C CA . TRP A 1 95 ? -9.309 13.804 0.348 1.00 91.06 95 TRP A CA 1
ATOM 752 C C . TRP A 1 95 ? -9.172 14.854 -0.760 1.00 91.06 95 TRP A C 1
ATOM 754 O O . TRP A 1 95 ? -9.685 15.966 -0.650 1.00 91.06 95 TRP A O 1
ATOM 764 N N . ILE A 1 96 ? -8.485 14.483 -1.844 1.00 87.88 96 ILE A N 1
ATOM 765 C CA . ILE A 1 96 ? -8.280 15.331 -3.020 1.00 87.88 96 ILE A CA 1
ATOM 766 C C . ILE A 1 96 ? -8.919 14.658 -4.239 1.00 87.88 96 ILE A C 1
ATOM 768 O O . ILE A 1 96 ? -8.381 13.687 -4.759 1.00 87.88 96 ILE A O 1
ATOM 772 N N . VAL A 1 97 ? -10.039 15.215 -4.712 1.00 81.69 97 VAL A N 1
ATOM 773 C CA . VAL A 1 97 ? -10.766 14.882 -5.960 1.00 81.69 97 VAL A CA 1
ATOM 774 C C . VAL A 1 97 ? -11.311 13.442 -6.064 1.00 81.69 97 VAL A C 1
ATOM 776 O O . VAL A 1 97 ? -12.517 13.274 -6.228 1.00 81.69 97 VAL A O 1
ATOM 779 N N . HIS A 1 98 ? -10.478 12.404 -5.961 1.00 77.69 98 HIS A N 1
ATOM 780 C CA . HIS A 1 98 ? -10.830 10.992 -6.185 1.00 77.69 98 HIS A CA 1
ATOM 781 C C . HIS A 1 98 ? -10.685 10.130 -4.913 1.00 77.69 98 HIS A C 1
ATOM 783 O O . HIS A 1 98 ? -10.083 10.560 -3.936 1.00 77.69 98 HIS A O 1
ATOM 789 N N . ASP A 1 99 ? -11.277 8.930 -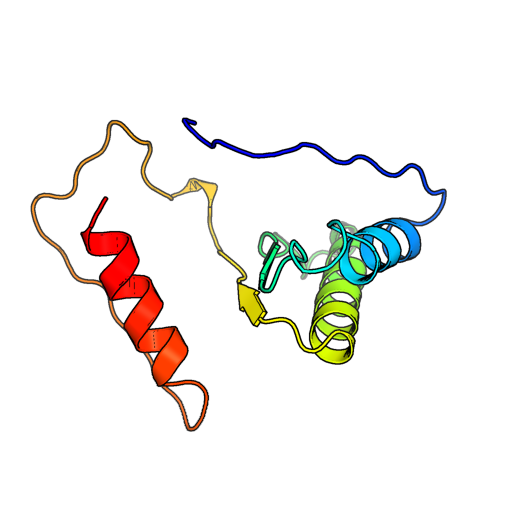4.915 1.00 75.31 99 ASP A N 1
ATOM 790 C CA . ASP A 1 99 ? -11.109 7.866 -3.899 1.00 75.31 99 ASP A CA 1
ATOM 791 C C . ASP A 1 99 ? -11.647 8.118 -2.476 1.00 75.31 99 ASP A C 1
ATOM 793 O O . ASP A 1 99 ? -11.271 7.432 -1.520 1.00 75.31 99 ASP A O 1
ATOM 797 N N . GLY A 1 100 ? -12.612 9.029 -2.320 1.00 76.31 100 GLY A N 1
ATOM 798 C CA . GLY A 1 100 ? -13.195 9.366 -1.012 1.00 76.31 100 GLY A CA 1
ATOM 799 C C . GLY A 1 100 ? -13.775 8.182 -0.233 1.00 76.31 100 GLY A C 1
ATOM 800 O O . GLY A 1 100 ? -13.675 8.143 0.989 1.00 76.31 100 GLY A O 1
ATOM 801 N N . GLY A 1 101 ? -14.328 7.177 -0.920 1.00 87.69 101 GLY A N 1
ATOM 802 C CA . GLY A 1 101 ? -14.885 5.991 -0.261 1.00 87.69 101 GLY A CA 1
ATOM 803 C C . GLY A 1 101 ? -13.830 5.187 0.506 1.00 87.69 101 GLY A C 1
ATOM 804 O O . GLY A 1 101 ? -14.020 4.875 1.681 1.00 87.69 101 GLY A O 1
ATOM 805 N N . MET A 1 102 ? -12.690 4.900 -0.129 1.00 87.56 102 MET A N 1
ATOM 806 C CA . MET A 1 102 ? -11.598 4.160 0.510 1.00 87.56 102 MET A CA 1
ATOM 807 C C . MET A 1 102 ? -10.945 4.989 1.623 1.00 87.56 102 MET A C 1
ATOM 809 O O . MET A 1 102 ? -10.690 4.465 2.707 1.00 87.56 102 MET A O 1
ATOM 813 N N . LEU A 1 103 ? -10.738 6.289 1.386 1.00 88.81 103 LEU A N 1
ATOM 814 C CA . LEU A 1 103 ? -10.132 7.205 2.357 1.00 88.81 103 LEU A CA 1
ATOM 815 C C . LEU A 1 103 ? -10.957 7.363 3.641 1.00 88.81 103 LEU A C 1
ATOM 817 O O . LEU A 1 103 ? -10.379 7.574 4.703 1.00 88.81 103 LEU A O 1
ATOM 821 N N . MET A 1 104 ? -12.282 7.208 3.571 1.00 91.88 104 MET A N 1
ATOM 822 C CA . MET A 1 104 ? -13.153 7.206 4.753 1.00 91.88 104 MET A CA 1
ATOM 823 C C . MET A 1 104 ? -13.276 5.826 5.412 1.00 91.88 104 MET A C 1
ATOM 825 O O . MET A 1 104 ? -13.459 5.735 6.627 1.00 91.88 104 MET A O 1
ATOM 829 N N . LEU A 1 105 ? -13.149 4.742 4.642 1.00 93.94 105 LEU A N 1
ATOM 830 C CA . LEU A 1 105 ? -13.236 3.376 5.164 1.00 93.94 105 LEU A CA 1
ATOM 831 C C . LEU A 1 105 ? -12.040 3.011 6.057 1.00 93.94 105 LEU A C 1
ATOM 833 O O . LEU A 1 105 ? -12.222 2.412 7.115 1.00 93.94 105 LEU A O 1
ATOM 837 N N . LEU A 1 106 ? -10.821 3.376 5.655 1.00 94.56 106 LEU A N 1
ATOM 838 C CA . LEU A 1 106 ? -9.598 3.059 6.403 1.00 94.56 106 LEU A CA 1
ATOM 839 C C . LEU A 1 106 ? -9.605 3.566 7.859 1.00 94.56 106 LEU A C 1
ATOM 841 O O . LEU A 1 106 ? -9.401 2.746 8.755 1.00 94.56 106 LEU A O 1
ATOM 845 N N . PRO A 1 107 ? -9.860 4.858 8.152 1.00 94.69 107 PRO A N 1
ATOM 846 C CA . PRO A 1 107 ? -9.899 5.344 9.531 1.00 94.69 107 PRO A CA 1
ATOM 847 C C . PRO A 1 107 ? -11.042 4.716 10.333 1.00 94.69 107 PRO A C 1
ATOM 849 O O . PRO A 1 107 ? -10.887 4.478 11.529 1.00 94.69 107 PRO A O 1
ATOM 852 N N . PHE A 1 108 ? -12.175 4.411 9.691 1.00 94.94 108 PHE A N 1
ATOM 853 C CA . PHE A 1 108 ? -13.276 3.710 10.344 1.00 94.94 108 PHE A CA 1
ATOM 854 C C . PHE A 1 108 ? -12.850 2.313 10.812 1.00 94.94 108 PHE A C 1
ATOM 856 O O . PHE A 1 108 ? -13.055 1.984 11.978 1.00 94.94 108 PHE A O 1
ATOM 863 N N . LEU A 1 109 ? -12.209 1.524 9.942 1.00 94.69 109 LEU A N 1
ATOM 864 C CA . LEU A 1 109 ? -11.705 0.191 10.287 1.00 94.69 109 LEU A CA 1
ATOM 865 C C . LEU A 1 109 ? -10.599 0.251 11.349 1.00 94.69 109 LEU A C 1
ATOM 867 O O . LEU A 1 109 ? -10.611 -0.543 12.285 1.00 94.69 109 LEU A O 1
ATOM 871 N N . LEU A 1 110 ? -9.676 1.214 11.248 1.00 93.00 110 LEU A N 1
ATOM 872 C CA . LEU A 1 110 ? -8.595 1.385 12.226 1.00 93.00 110 LEU A CA 1
ATOM 873 C C . LEU A 1 110 ? -9.113 1.703 13.635 1.00 93.00 110 LEU A C 1
ATOM 875 O O . LEU A 1 110 ? -8.509 1.271 14.609 1.00 93.00 110 LEU A O 1
ATOM 879 N N . ARG A 1 111 ? -10.245 2.409 13.764 1.00 90.44 111 ARG A N 1
ATOM 880 C CA . ARG A 1 111 ? -10.863 2.711 15.069 1.00 90.44 111 ARG A CA 1
ATOM 881 C C . ARG A 1 111 ? -11.553 1.520 15.737 1.00 90.44 111 ARG A C 1
ATOM 883 O O . ARG A 1 111 ? -11.946 1.643 16.893 1.00 90.44 111 ARG A O 1
ATOM 890 N N . GLN A 1 112 ? -11.763 0.415 15.023 1.00 88.81 112 GLN A N 1
ATOM 891 C CA . GLN A 1 112 ? -12.403 -0.784 15.577 1.00 88.81 112 GLN A CA 1
ATOM 892 C C . GLN A 1 112 ? -11.415 -1.735 16.269 1.00 88.81 112 GLN A C 1
ATOM 894 O O . GLN A 1 112 ? -11.853 -2.709 16.882 1.00 88.81 112 GLN A O 1
ATOM 899 N N . HIS A 1 113 ? -10.112 -1.475 16.143 1.00 79.38 113 HIS A N 1
ATOM 900 C CA . HIS A 1 113 ? -9.034 -2.263 16.737 1.00 79.38 113 HIS A CA 1
ATOM 901 C C . HIS A 1 113 ? -8.645 -1.733 18.125 1.00 79.38 113 HIS A C 1
ATOM 903 O O . HIS A 1 113 ? -8.274 -2.563 18.989 1.00 79.38 113 HIS A O 1
#

Foldseek 3Di:
DPDDDDDDDDDDPDLLVRLLCCQQVPADDVGHAQEDEDEDQPPCVDPVSVVVVVSVVSNVVSCVVSNHHYHYDYPCVPDDDPVDDDPDDDDDQDDDDDDPVVSVVVVVVVVVD

pLDDT: mean 92.25, std 4.76, range [73.12, 97.69]